Protein AF-A0A956THY0-F1 (afdb_monomer_lite)

Secondary structure (DSSP, 8-state):
---TTS----TT-GGG--HHHHHHHHHHHHHT---HHHHHHHHHH----SS-TTHHHHHHHHTS-SSSGGGS-HHHHHHHHHHHHHHHHHH-HHHHHHHHHHSHHHHHHHHHHHTTPPPPPPPP-

pLDDT: mean 87.29, std 13.59, range [39.41, 98.44]

Foldseek 3Di:
DFFDVRDQDQDVDPVPDDLLSSQLSVQLRLQRDDDPVRVVVCVVPNDDDSGDPLQVLLVVVLVDAPDPQLVPDSSSSRSNLRSCCVVLVVVHDVSNVVSCVSRVSSNQQSVCSVVVHDGDDRDDD

Sequence (125 aa):
ATGGDGIITFWNGVGNLTEQTLNHEIGHLIGERRTPAERQLEQQFGPWGRWPRGWEEAAQADGNHVSEYATHATAEDFAESWAHYLQAREQGREALREFRLRYPHRAAYLDAIYENQPLPEPARK

Structure (mmCIF, N/CA/C/O backbone):
data_AF-A0A956THY0-F1
#
_entry.id   AF-A0A956THY0-F1
#
loop_
_atom_site.group_PDB
_atom_site.id
_atom_site.type_symbol
_atom_site.label_atom_id
_atom_site.label_alt_id
_atom_site.label_comp_id
_atom_site.label_asym_id
_atom_site.label_entity_id
_atom_site.label_seq_id
_atom_site.pdbx_PDB_ins_code
_atom_site.Cartn_x
_atom_site.Cartn_y
_atom_site.Cartn_z
_atom_site.occupancy
_atom_site.B_iso_or_equiv
_atom_site.auth_seq_id
_atom_site.auth_comp_id
_atom_site.auth_asym_id
_atom_site.auth_atom_id
_atom_site.pdbx_PDB_model_num
ATOM 1 N N . ALA A 1 1 ? 12.681 5.061 8.346 1.00 39.41 1 ALA A N 1
ATOM 2 C CA . ALA A 1 1 ? 12.866 4.373 7.054 1.00 39.41 1 ALA A CA 1
ATOM 3 C C . ALA A 1 1 ? 12.818 5.420 5.948 1.00 39.41 1 ALA A C 1
ATOM 5 O O . ALA A 1 1 ? 11.981 6.305 6.050 1.00 39.41 1 ALA A O 1
ATOM 6 N N . THR A 1 2 ? 13.697 5.358 4.949 1.00 40.50 2 THR A N 1
ATOM 7 C CA . THR A 1 2 ? 13.605 6.164 3.719 1.00 40.50 2 THR A CA 1
ATOM 8 C C . THR A 1 2 ? 13.014 5.295 2.604 1.00 40.50 2 THR A C 1
ATOM 10 O O . THR A 1 2 ? 13.250 4.087 2.552 1.00 40.50 2 THR A O 1
ATOM 13 N N . GLY A 1 3 ? 12.159 5.870 1.768 1.00 44.62 3 GLY A N 1
ATOM 14 C CA . GLY A 1 3 ? 11.596 5.244 0.570 1.00 44.62 3 GLY A CA 1
ATOM 15 C C . GLY A 1 3 ? 11.500 6.305 -0.522 1.00 44.62 3 GLY A C 1
ATOM 16 O O . GLY A 1 3 ? 11.539 7.486 -0.184 1.00 44.62 3 GLY A O 1
ATOM 17 N N . GLY A 1 4 ? 11.464 5.899 -1.789 1.00 57.78 4 GLY A N 1
ATOM 18 C CA . GLY A 1 4 ? 11.570 6.825 -2.921 1.00 57.78 4 GLY A CA 1
ATOM 19 C C . GLY A 1 4 ? 12.802 7.738 -2.869 1.00 57.78 4 GLY A C 1
ATOM 20 O O . GLY A 1 4 ? 13.889 7.305 -2.475 1.00 57.78 4 GLY A O 1
ATOM 21 N N . ASP A 1 5 ? 12.624 9.014 -3.219 1.00 61.09 5 ASP A N 1
ATOM 22 C CA . ASP A 1 5 ? 13.628 10.081 -3.055 1.00 61.09 5 ASP A CA 1
ATOM 23 C C . ASP A 1 5 ? 13.775 10.577 -1.598 1.00 61.09 5 ASP A C 1
ATOM 25 O O . ASP A 1 5 ? 14.630 11.413 -1.300 1.00 61.09 5 ASP A O 1
ATOM 29 N N . GLY A 1 6 ? 12.983 10.028 -0.671 1.00 63.91 6 GLY A N 1
ATOM 30 C CA . GLY A 1 6 ? 12.985 10.384 0.745 1.00 63.91 6 GLY A CA 1
ATOM 31 C C . GLY A 1 6 ? 12.190 11.645 1.082 1.00 63.91 6 GLY A C 1
ATOM 32 O O . GLY A 1 6 ? 12.270 12.097 2.227 1.00 63.91 6 GLY A O 1
ATOM 33 N N . ILE A 1 7 ? 11.431 12.204 0.134 1.00 69.56 7 ILE A N 1
ATOM 34 C CA . ILE A 1 7 ? 10.620 13.408 0.322 1.00 69.56 7 ILE A CA 1
ATOM 35 C C . ILE A 1 7 ? 9.140 13.018 0.380 1.00 69.56 7 ILE A C 1
ATOM 37 O O . ILE A 1 7 ? 8.595 12.444 -0.554 1.00 69.56 7 ILE A O 1
ATOM 41 N N . ILE A 1 8 ? 8.463 13.370 1.476 1.00 69.94 8 ILE A N 1
ATOM 42 C CA . ILE A 1 8 ? 6.999 13.290 1.558 1.00 69.94 8 ILE A CA 1
ATOM 43 C C . ILE A 1 8 ? 6.430 14.626 1.076 1.00 69.94 8 ILE A C 1
ATOM 45 O O . ILE A 1 8 ? 6.705 15.665 1.680 1.00 69.94 8 ILE A O 1
ATOM 49 N N . THR A 1 9 ? 5.638 14.600 0.004 1.00 69.75 9 THR A N 1
ATOM 50 C CA . THR A 1 9 ? 4.944 15.787 -0.513 1.00 69.75 9 THR A CA 1
ATOM 51 C C . THR A 1 9 ? 3.454 15.644 -0.258 1.00 69.75 9 THR A C 1
ATOM 53 O O . THR A 1 9 ? 2.833 14.749 -0.801 1.00 69.75 9 THR A O 1
ATOM 56 N N . PHE A 1 10 ? 2.864 16.547 0.524 1.00 67.56 10 PHE A N 1
ATOM 57 C CA . PHE A 1 10 ? 1.415 16.564 0.729 1.00 67.56 10 PHE A CA 1
ATOM 58 C C . PHE A 1 10 ? 0.750 17.443 -0.325 1.00 67.56 10 PHE A C 1
ATOM 60 O O . PHE A 1 10 ? 0.962 18.664 -0.349 1.00 67.56 10 PHE A O 1
ATOM 67 N N . TRP A 1 11 ? -0.078 16.844 -1.176 1.00 60.31 11 TRP A N 1
ATOM 68 C CA . TRP A 1 11 ? -0.908 17.606 -2.107 1.00 60.31 11 TRP A CA 1
ATOM 69 C C . TRP A 1 11 ? -1.840 18.548 -1.316 1.00 60.31 11 TRP A C 1
ATOM 71 O O . TRP A 1 11 ? -2.475 18.141 -0.347 1.00 60.31 11 TRP A O 1
ATOM 81 N N . ASN A 1 12 ? -1.889 19.834 -1.684 1.00 62.91 12 ASN A N 1
ATOM 82 C CA . ASN A 1 12 ? -2.553 20.924 -0.936 1.00 62.91 12 ASN A CA 1
ATOM 83 C C . ASN A 1 12 ? -1.950 21.300 0.440 1.00 62.91 12 ASN A C 1
ATOM 85 O O . ASN A 1 12 ? -2.577 22.038 1.204 1.00 62.91 12 ASN A O 1
ATOM 89 N N . GLY A 1 13 ? -0.719 20.874 0.740 1.00 64.75 13 GLY A N 1
ATOM 90 C CA . GLY A 1 13 ? 0.054 21.334 1.898 1.00 64.75 13 GLY A CA 1
ATOM 91 C C . GLY A 1 13 ? -0.415 20.800 3.260 1.00 64.75 13 GLY A C 1
ATOM 92 O O . GLY A 1 13 ? -1.375 20.044 3.377 1.00 64.75 13 GLY A O 1
ATOM 93 N N . VAL A 1 14 ? 0.274 21.222 4.329 1.00 68.50 14 VAL A N 1
ATOM 94 C CA . VAL A 1 14 ? 0.091 20.692 5.702 1.00 68.50 14 VAL A CA 1
ATOM 95 C C . VAL A 1 14 ? -1.298 20.929 6.306 1.00 68.50 14 VAL A C 1
ATOM 97 O O . VAL A 1 14 ? -1.651 20.284 7.286 1.00 68.50 14 VAL A O 1
ATOM 100 N N . GLY A 1 15 ? -2.100 21.832 5.731 1.00 68.44 15 GLY A N 1
ATOM 101 C CA . GLY A 1 15 ? -3.457 22.124 6.205 1.00 68.44 15 GLY A CA 1
ATOM 102 C C . GLY A 1 15 ? -4.446 20.965 6.038 1.00 68.44 15 GLY A C 1
ATOM 103 O O . GLY A 1 15 ? -5.464 20.954 6.719 1.00 68.44 15 GLY A O 1
ATOM 104 N N . ASN A 1 16 ? -4.132 19.987 5.181 1.00 69.19 16 ASN A N 1
ATOM 105 C CA . ASN A 1 16 ? -4.926 18.771 4.974 1.00 69.19 16 ASN A CA 1
ATOM 106 C C . ASN A 1 16 ? -4.249 17.516 5.545 1.00 69.19 16 ASN A C 1
ATOM 108 O O . ASN A 1 16 ? -4.631 16.400 5.203 1.00 69.19 16 ASN A O 1
ATOM 112 N N . LEU A 1 17 ? -3.234 17.686 6.402 1.00 80.50 17 LEU A N 1
ATOM 113 C CA . LEU A 1 17 ? -2.533 16.562 7.003 1.00 80.50 17 LEU A CA 1
ATOM 114 C C . LEU A 1 17 ? -3.462 15.811 7.963 1.00 80.50 17 LEU A C 1
ATOM 116 O O . LEU A 1 17 ? -3.768 16.266 9.063 1.00 80.50 17 LEU A O 1
ATOM 120 N N . THR A 1 18 ? -3.859 14.623 7.541 1.00 86.12 18 THR A N 1
ATOM 121 C CA . THR A 1 18 ? -4.485 13.590 8.362 1.00 86.12 18 THR A CA 1
ATOM 122 C C . THR A 1 18 ? -3.566 12.375 8.433 1.00 86.12 18 THR A C 1
ATOM 124 O O . THR A 1 18 ? -2.661 12.212 7.609 1.00 86.12 18 THR A O 1
ATOM 127 N N . GLU A 1 19 ? -3.807 11.492 9.398 1.00 87.75 19 GLU A N 1
ATOM 128 C CA . GLU A 1 19 ? -3.108 10.206 9.481 1.00 87.75 19 GLU A CA 1
ATOM 129 C C . GLU A 1 19 ? -3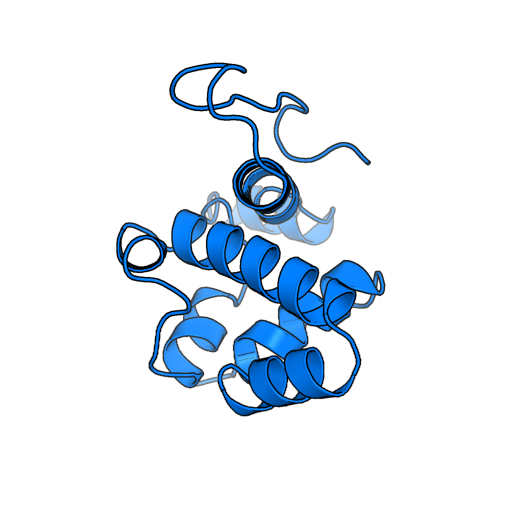.302 9.378 8.204 1.00 87.75 19 GLU A C 1
ATOM 131 O O . GLU A 1 19 ? -2.345 8.813 7.685 1.00 87.75 19 GLU A O 1
ATOM 136 N N . GLN A 1 20 ? -4.504 9.408 7.618 1.00 88.88 20 GLN A N 1
ATOM 137 C CA . GLN A 1 20 ? -4.794 8.722 6.360 1.00 88.88 20 GLN A CA 1
ATOM 138 C C . GLN A 1 20 ? -3.964 9.276 5.195 1.00 88.88 20 GLN A C 1
ATOM 140 O O . GLN A 1 20 ? -3.308 8.502 4.504 1.00 88.88 20 GLN A O 1
ATOM 145 N N . THR A 1 21 ? -3.927 10.600 5.009 1.00 89.50 21 THR A N 1
ATOM 146 C CA . THR A 1 21 ? -3.106 11.219 3.951 1.00 89.50 21 THR A CA 1
ATOM 147 C C . THR A 1 21 ? -1.614 11.001 4.188 1.00 89.50 21 THR A C 1
ATOM 149 O O . THR A 1 21 ? -0.874 10.774 3.244 1.00 89.50 21 THR A O 1
ATOM 152 N N . LEU A 1 22 ? -1.146 11.015 5.443 1.00 90.81 22 LEU A N 1
ATOM 153 C CA . LEU A 1 22 ? 0.254 10.714 5.747 1.00 90.81 22 LEU A CA 1
ATOM 154 C C . LEU A 1 22 ? 0.605 9.268 5.396 1.00 90.81 22 LEU A C 1
ATOM 156 O O . LEU A 1 22 ? 1.629 9.012 4.764 1.00 90.81 22 LEU A O 1
ATOM 160 N N . ASN A 1 23 ? -0.247 8.329 5.802 1.00 93.94 23 ASN A N 1
ATOM 161 C CA . ASN A 1 23 ? -0.048 6.919 5.521 1.00 93.94 23 ASN A CA 1
ATOM 162 C C . ASN A 1 23 ? -0.098 6.649 4.012 1.00 93.94 23 ASN A C 1
ATOM 164 O O . ASN A 1 23 ? 0.732 5.886 3.528 1.00 93.94 23 ASN A O 1
ATOM 168 N N . HIS A 1 24 ? -0.975 7.322 3.266 1.00 94.19 24 HIS A N 1
ATOM 169 C CA . HIS A 1 24 ? -1.019 7.264 1.804 1.00 94.19 24 HIS A CA 1
ATOM 170 C C . HIS A 1 24 ? 0.334 7.643 1.177 1.00 94.19 24 HIS A C 1
ATOM 172 O O . HIS A 1 24 ? 0.926 6.839 0.457 1.00 94.19 24 HIS A O 1
ATOM 178 N N . GLU A 1 25 ? 0.893 8.806 1.527 1.00 91.31 25 GLU A N 1
ATOM 179 C CA . GLU A 1 25 ? 2.182 9.247 0.970 1.00 91.31 25 GLU A CA 1
ATOM 180 C C . GLU A 1 25 ? 3.344 8.318 1.370 1.00 91.31 25 GLU A C 1
ATOM 182 O O . GLU A 1 25 ? 4.238 8.024 0.573 1.00 91.31 25 GLU A O 1
ATOM 187 N N . ILE A 1 26 ? 3.326 7.785 2.599 1.00 91.94 26 ILE A N 1
ATOM 188 C CA . ILE A 1 26 ? 4.274 6.740 3.021 1.00 91.94 26 ILE A CA 1
ATOM 18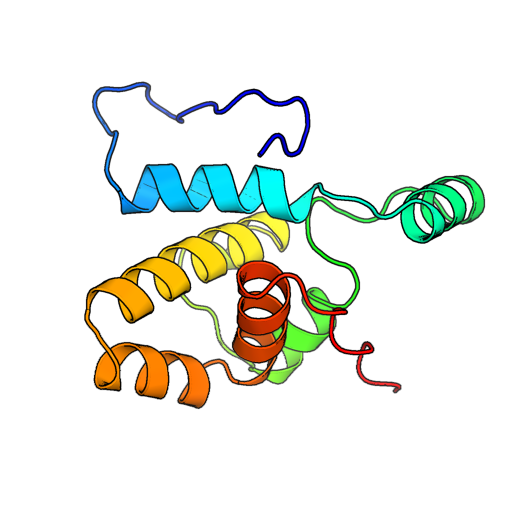9 C C . ILE A 1 26 ? 4.126 5.491 2.140 1.00 91.94 26 ILE A C 1
ATOM 191 O O . ILE A 1 26 ? 5.132 4.858 1.808 1.00 91.94 26 ILE A O 1
ATOM 195 N N . GLY A 1 27 ? 2.898 5.156 1.745 1.00 93.88 27 GLY A N 1
ATOM 196 C CA . GLY A 1 27 ? 2.589 4.102 0.789 1.00 93.88 27 GLY A CA 1
ATOM 197 C C . GLY A 1 27 ? 3.347 4.284 -0.525 1.00 93.88 27 GLY A C 1
ATOM 198 O O . GLY A 1 27 ? 4.057 3.368 -0.934 1.00 93.88 27 GLY A O 1
ATOM 199 N N . HIS A 1 28 ? 3.328 5.470 -1.139 1.00 93.12 28 HIS A N 1
ATOM 200 C CA . HIS A 1 28 ? 4.133 5.728 -2.342 1.00 93.12 28 HIS A CA 1
ATOM 201 C C . HIS A 1 28 ? 5.629 5.474 -2.118 1.00 93.12 28 HIS A C 1
ATOM 203 O O . HIS A 1 28 ? 6.260 4.743 -2.885 1.00 93.12 28 HIS A O 1
ATOM 209 N N . LEU A 1 29 ? 6.196 5.988 -1.023 1.00 90.38 29 LEU A N 1
ATOM 210 C CA . LEU A 1 29 ? 7.619 5.793 -0.719 1.00 90.38 29 LEU A CA 1
ATOM 211 C C . LEU A 1 29 ? 7.984 4.317 -0.520 1.00 90.38 29 LEU A C 1
ATOM 213 O O . LEU A 1 29 ? 9.083 3.886 -0.880 1.00 90.38 29 LEU A O 1
ATOM 217 N N . ILE A 1 30 ? 7.088 3.534 0.082 1.00 90.38 30 ILE A N 1
ATOM 218 C CA . ILE A 1 30 ? 7.251 2.087 0.236 1.00 90.38 30 ILE A CA 1
ATOM 219 C C . ILE A 1 30 ? 7.160 1.391 -1.124 1.00 90.38 30 ILE A C 1
ATOM 221 O O . ILE A 1 30 ? 7.999 0.536 -1.408 1.00 90.38 30 ILE A O 1
ATOM 225 N N . GLY A 1 31 ? 6.198 1.768 -1.966 1.00 89.06 31 GLY A N 1
ATOM 226 C CA . GLY A 1 31 ? 5.988 1.187 -3.293 1.00 89.06 31 GLY A CA 1
ATOM 227 C C . GLY A 1 31 ? 7.156 1.427 -4.251 1.00 89.06 31 GLY A C 1
ATOM 228 O O . GLY A 1 31 ? 7.422 0.611 -5.133 1.00 89.06 31 GLY A O 1
ATOM 229 N N . GLU A 1 32 ? 7.915 2.501 -4.043 1.00 88.50 32 GLU A N 1
ATOM 230 C CA . GLU A 1 32 ? 9.142 2.806 -4.787 1.00 88.50 32 GLU A CA 1
ATOM 231 C C . GLU A 1 32 ? 10.376 2.030 -4.306 1.00 88.50 32 GLU A C 1
ATOM 233 O O . GLU A 1 32 ? 11.427 2.072 -4.949 1.00 88.50 32 GLU A O 1
ATOM 238 N N . ARG A 1 33 ? 10.299 1.297 -3.186 1.00 84.00 33 ARG A N 1
ATOM 239 C CA . ARG A 1 33 ? 11.451 0.521 -2.715 1.00 84.00 33 ARG A CA 1
ATOM 240 C C . ARG A 1 33 ? 11.787 -0.589 -3.701 1.00 84.00 33 ARG A C 1
ATOM 242 O O . ARG A 1 33 ? 10.916 -1.232 -4.283 1.00 84.00 33 ARG A O 1
ATOM 249 N N . ARG A 1 34 ? 13.089 -0.816 -3.856 1.00 81.12 34 ARG A N 1
ATOM 250 C CA . ARG A 1 34 ? 13.656 -1.893 -4.668 1.00 81.12 34 ARG A CA 1
ATOM 251 C C . ARG A 1 34 ? 14.709 -2.640 -3.869 1.00 81.12 34 ARG A C 1
ATOM 253 O O . ARG A 1 34 ? 15.592 -2.030 -3.254 1.00 81.12 34 ARG A O 1
ATOM 260 N N . THR A 1 35 ? 14.670 -3.960 -3.915 1.00 82.25 35 THR A N 1
ATOM 261 C CA . THR A 1 35 ? 15.786 -4.822 -3.523 1.00 82.25 35 THR A CA 1
ATOM 262 C C . THR A 1 35 ? 16.940 -4.702 -4.535 1.00 82.25 35 THR A C 1
ATOM 264 O O . THR A 1 35 ? 16.754 -4.199 -5.646 1.00 82.25 35 THR A O 1
ATOM 267 N N . PRO A 1 36 ? 18.168 -5.145 -4.197 1.00 83.50 36 PRO A N 1
ATOM 268 C CA . PRO A 1 36 ? 19.268 -5.179 -5.162 1.00 83.50 36 PRO A CA 1
ATOM 269 C C . PRO A 1 36 ? 18.959 -6.016 -6.411 1.00 83.50 36 PRO A C 1
ATOM 271 O O . PRO A 1 36 ? 19.261 -5.580 -7.518 1.00 83.50 36 PRO A O 1
ATOM 274 N N . ALA A 1 37 ? 18.323 -7.179 -6.234 1.00 83.56 37 ALA A N 1
ATOM 275 C CA . ALA A 1 37 ? 17.901 -8.036 -7.341 1.00 83.56 37 ALA A CA 1
ATOM 276 C C . ALA A 1 37 ? 16.872 -7.325 -8.225 1.00 83.56 37 ALA A C 1
ATOM 278 O O . ALA A 1 37 ? 16.947 -7.381 -9.449 1.00 83.56 37 ALA A O 1
ATOM 279 N N . GLU A 1 38 ? 15.950 -6.592 -7.607 1.00 84.12 38 GLU A N 1
ATOM 280 C CA . GLU A 1 38 ? 14.958 -5.826 -8.341 1.00 84.12 38 GLU A CA 1
ATOM 281 C C . GLU A 1 38 ? 15.571 -4.684 -9.156 1.00 84.12 38 GLU A C 1
ATOM 283 O O . GLU A 1 38 ? 15.272 -4.554 -10.337 1.00 84.12 38 GLU A O 1
ATOM 288 N N . ARG A 1 39 ? 16.510 -3.924 -8.580 1.00 85.94 39 ARG A N 1
ATOM 289 C CA . ARG A 1 39 ? 17.254 -2.899 -9.332 1.00 85.94 39 ARG A CA 1
ATOM 290 C C . ARG A 1 39 ? 17.996 -3.484 -10.533 1.00 85.94 39 ARG A C 1
ATOM 292 O O . ARG A 1 39 ? 18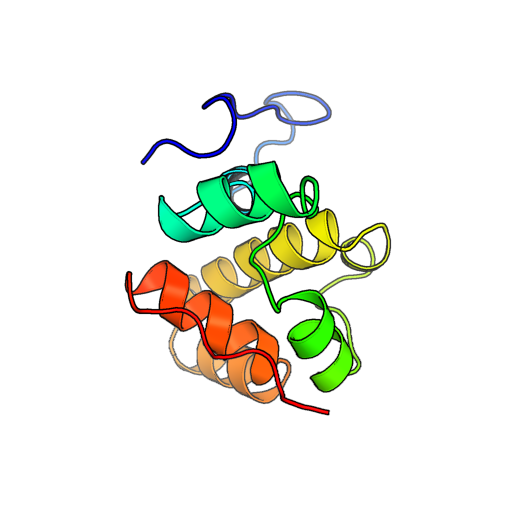.065 -2.846 -11.578 1.00 85.94 39 ARG A O 1
ATOM 299 N N . GLN A 1 40 ? 18.558 -4.684 -10.394 1.00 85.25 40 GLN A N 1
ATOM 300 C CA . GLN A 1 40 ? 19.223 -5.370 -11.502 1.00 85.25 40 GLN A CA 1
ATOM 301 C C . GLN A 1 40 ? 18.230 -5.753 -12.609 1.00 85.25 40 GLN A C 1
ATOM 303 O O . GLN A 1 40 ? 18.532 -5.587 -13.789 1.00 85.25 40 GLN A O 1
ATOM 308 N N . LEU A 1 41 ? 17.035 -6.220 -12.238 1.00 83.56 41 LEU A N 1
ATOM 309 C CA . LEU A 1 41 ? 15.969 -6.507 -13.196 1.00 83.56 41 LEU A CA 1
ATOM 310 C C . LEU A 1 41 ? 15.498 -5.233 -13.911 1.00 83.56 41 LEU A C 1
ATOM 312 O O . LEU A 1 41 ? 15.332 -5.271 -15.126 1.00 83.56 41 LEU A O 1
ATOM 316 N N . GLU A 1 42 ? 15.357 -4.102 -13.212 1.00 86.56 42 GLU A N 1
ATOM 317 C CA . GLU A 1 42 ? 14.994 -2.824 -13.847 1.00 86.56 42 GLU A CA 1
ATOM 318 C C . GLU A 1 42 ? 16.051 -2.341 -14.847 1.00 86.56 42 GLU A C 1
ATOM 320 O O . GLU A 1 42 ? 15.715 -1.829 -15.912 1.00 86.56 42 GLU A O 1
ATOM 325 N N . GLN A 1 43 ? 17.338 -2.544 -14.551 1.00 85.31 43 GLN A N 1
ATOM 326 C CA . GLN A 1 43 ? 18.422 -2.237 -15.491 1.00 85.31 43 GLN A CA 1
ATOM 327 C C . GLN A 1 43 ? 18.368 -3.107 -16.753 1.00 85.31 43 GLN A C 1
ATOM 329 O O . GLN A 1 43 ? 18.775 -2.658 -17.823 1.00 85.31 43 GLN A O 1
ATOM 334 N N . GLN A 1 44 ? 17.885 -4.346 -16.633 1.00 86.19 44 GLN A N 1
ATOM 335 C CA . GLN A 1 44 ? 17.822 -5.299 -17.739 1.00 86.19 44 GLN A CA 1
ATOM 336 C C . GLN A 1 44 ? 16.544 -5.162 -18.578 1.00 86.19 44 GLN A C 1
ATOM 338 O O . GLN A 1 44 ? 16.602 -5.287 -19.800 1.00 86.19 44 GLN A O 1
ATOM 343 N N . PHE A 1 45 ? 15.399 -4.940 -17.933 1.00 83.56 45 PHE A N 1
ATOM 344 C CA . PHE A 1 45 ? 14.074 -5.014 -18.557 1.00 83.56 45 PHE A CA 1
ATOM 345 C C . PHE A 1 45 ? 13.330 -3.671 -18.589 1.00 83.56 45 PHE A C 1
ATOM 347 O O . PHE A 1 45 ? 12.255 -3.589 -19.181 1.00 83.56 45 PHE A O 1
ATOM 354 N N . GLY A 1 46 ? 13.909 -2.620 -18.007 1.00 81.06 46 GLY A N 1
ATOM 355 C CA . GLY A 1 46 ? 13.266 -1.326 -17.806 1.00 81.06 46 GLY A CA 1
ATOM 356 C C . GLY A 1 46 ? 12.589 -1.217 -16.432 1.00 81.06 46 GLY A C 1
ATOM 357 O O . GLY A 1 46 ? 12.330 -2.233 -15.783 1.00 81.06 46 GLY A O 1
ATOM 358 N N . PRO A 1 47 ? 12.317 0.014 -15.961 1.00 76.62 47 PRO A N 1
ATOM 359 C CA . PRO A 1 47 ? 11.669 0.237 -14.673 1.00 76.62 47 PRO A CA 1
ATOM 360 C C . PRO A 1 47 ? 10.258 -0.356 -14.670 1.00 76.62 47 PRO A C 1
ATOM 362 O O . PRO A 1 47 ? 9.525 -0.211 -15.651 1.00 76.62 47 PRO A O 1
ATOM 365 N N . TRP A 1 48 ? 9.849 -0.959 -13.553 1.00 76.69 48 TRP A N 1
ATOM 366 C CA . TRP A 1 48 ? 8.421 -1.136 -13.283 1.00 76.69 48 TRP A CA 1
ATOM 367 C C . TRP A 1 48 ? 7.921 0.019 -12.419 1.00 76.69 48 TRP A C 1
ATOM 369 O O . TRP A 1 48 ? 8.706 0.749 -11.810 1.00 76.69 48 TRP A O 1
ATOM 379 N N . GLY A 1 49 ? 6.607 0.235 -12.426 1.00 84.12 49 GLY A N 1
ATOM 380 C CA . GLY A 1 49 ? 5.985 1.396 -11.795 1.00 84.12 49 GLY A CA 1
ATOM 381 C C . GLY A 1 49 ? 6.228 1.514 -10.287 1.00 84.12 49 GLY A C 1
ATOM 382 O O . GLY A 1 49 ? 6.874 0.681 -9.657 1.00 84.12 49 GLY A O 1
ATOM 383 N N . ARG A 1 50 ? 5.709 2.582 -9.679 1.00 88.25 50 ARG A N 1
ATOM 384 C CA . ARG A 1 50 ? 5.951 2.975 -8.275 1.00 88.25 50 ARG A CA 1
ATOM 385 C C . ARG A 1 50 ? 5.158 2.132 -7.256 1.00 88.25 50 ARG A C 1
ATOM 387 O O . ARG A 1 50 ? 4.503 2.667 -6.370 1.00 88.25 50 ARG A O 1
ATOM 394 N N . TRP A 1 51 ? 5.188 0.812 -7.409 1.00 91.31 51 TRP A N 1
ATOM 395 C CA . TRP A 1 51 ? 4.535 -0.182 -6.553 1.00 91.31 51 TRP A CA 1
ATOM 396 C C . TRP A 1 51 ? 5.368 -1.480 -6.501 1.00 91.31 51 TRP A C 1
ATOM 398 O O . TRP A 1 51 ? 6.255 -1.680 -7.342 1.00 91.31 51 TRP A O 1
ATOM 408 N N . PRO A 1 52 ? 5.113 -2.384 -5.534 1.00 89.62 52 PRO A N 1
ATOM 409 C CA . PRO A 1 52 ? 5.816 -3.661 -5.447 1.00 89.62 52 PRO A CA 1
ATOM 410 C C . PRO A 1 52 ? 5.554 -4.560 -6.658 1.00 89.62 52 PRO A C 1
ATOM 412 O O . PRO A 1 52 ? 4.440 -4.624 -7.181 1.00 89.62 52 PRO A O 1
ATOM 415 N N . ARG A 1 53 ? 6.564 -5.319 -7.088 1.00 87.81 53 ARG A N 1
ATOM 416 C CA . ARG A 1 53 ? 6.390 -6.297 -8.168 1.00 87.81 53 ARG A CA 1
ATOM 417 C C . ARG A 1 53 ? 5.323 -7.331 -7.786 1.00 87.81 53 ARG A C 1
ATOM 419 O O . ARG A 1 53 ? 5.362 -7.875 -6.688 1.00 87.81 53 ARG A O 1
ATOM 426 N N . GLY A 1 54 ? 4.408 -7.634 -8.707 1.00 89.38 54 GLY A N 1
ATOM 427 C CA . GLY A 1 54 ? 3.294 -8.560 -8.464 1.00 89.38 54 GLY A CA 1
ATOM 428 C C . GLY A 1 54 ? 2.036 -7.904 -7.876 1.00 89.38 54 GLY A C 1
ATOM 429 O O . GLY A 1 54 ? 1.024 -8.579 -7.692 1.00 89.38 54 GLY A O 1
ATOM 430 N N . TRP A 1 55 ? 2.082 -6.599 -7.570 1.00 94.25 55 TRP A N 1
ATOM 431 C CA . TRP A 1 55 ? 0.935 -5.889 -7.000 1.00 94.25 55 TRP A CA 1
ATOM 432 C C . TRP A 1 55 ? -0.267 -5.834 -7.947 1.00 94.25 55 TRP A C 1
ATOM 434 O O . TRP A 1 55 ? -1.391 -5.996 -7.491 1.00 94.25 55 TRP A O 1
ATOM 444 N N . GLU A 1 56 ? -0.055 -5.643 -9.253 1.00 93.69 56 GLU A N 1
ATOM 445 C CA . GLU A 1 56 ? -1.154 -5.584 -10.231 1.00 93.69 56 GLU A CA 1
ATOM 446 C C . GLU A 1 56 ? -1.924 -6.900 -10.286 1.00 93.69 56 GLU A C 1
ATOM 448 O O . GLU A 1 56 ? -3.152 -6.905 -10.289 1.00 93.69 56 GLU A O 1
ATOM 453 N N . GLU A 1 57 ? -1.210 -8.023 -10.265 1.00 93.88 57 GLU A N 1
ATOM 454 C CA . GLU A 1 57 ? -1.802 -9.352 -10.238 1.00 93.88 57 GLU A CA 1
ATOM 455 C C . GLU A 1 57 ? -2.568 -9.599 -8.935 1.00 93.88 57 GLU A C 1
ATOM 457 O O . GLU A 1 57 ? -3.665 -10.157 -8.970 1.00 93.88 57 GLU A O 1
ATOM 462 N N . ALA A 1 58 ? -2.032 -9.154 -7.795 1.00 95.12 58 ALA A N 1
ATOM 463 C CA . ALA A 1 58 ? -2.720 -9.238 -6.508 1.00 95.12 58 ALA A CA 1
ATOM 464 C C . ALA A 1 58 ? -3.996 -8.381 -6.490 1.00 95.12 58 ALA A C 1
ATOM 466 O O . ALA A 1 58 ? -5.064 -8.854 -6.100 1.00 95.12 58 ALA A O 1
ATOM 467 N N . ALA A 1 59 ? -3.901 -7.143 -6.973 1.00 95.56 59 ALA A N 1
ATOM 468 C CA . ALA A 1 59 ? -5.017 -6.218 -7.074 1.00 95.56 59 ALA A CA 1
ATOM 469 C C . ALA A 1 59 ? -6.123 -6.752 -7.995 1.00 95.56 59 ALA A C 1
ATOM 471 O O . ALA A 1 59 ? -7.308 -6.708 -7.657 1.00 95.56 59 ALA A O 1
ATOM 472 N N . GLN A 1 60 ? -5.729 -7.321 -9.135 1.00 95.50 60 GLN A N 1
ATOM 473 C CA . GLN A 1 60 ? -6.639 -7.958 -10.076 1.00 95.50 60 GLN A CA 1
ATOM 474 C C . GLN A 1 60 ? -7.308 -9.205 -9.480 1.00 95.50 60 GLN A C 1
ATOM 476 O O . GLN A 1 60 ? -8.495 -9.419 -9.721 1.00 95.50 60 GLN A O 1
ATOM 481 N N . ALA A 1 61 ? -6.577 -10.015 -8.707 1.00 96.12 61 ALA A N 1
ATOM 482 C CA . ALA A 1 61 ? -7.107 -11.227 -8.083 1.00 96.12 61 ALA A CA 1
ATOM 483 C C . ALA A 1 61 ? -8.170 -10.934 -7.009 1.00 96.12 61 ALA A C 1
ATOM 485 O O . ALA A 1 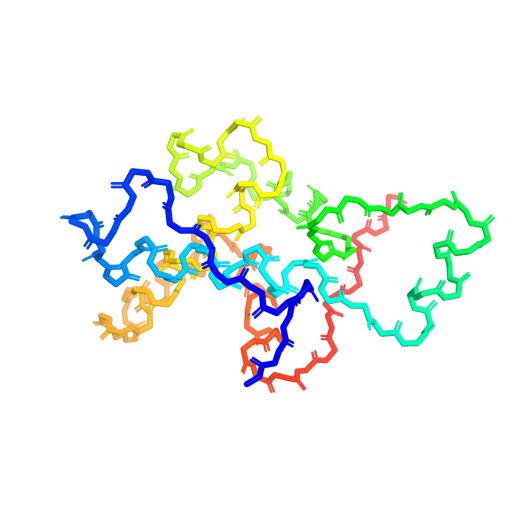61 ? -9.143 -11.676 -6.897 1.00 96.12 61 ALA A O 1
ATOM 486 N N . ASP A 1 62 ? -8.024 -9.836 -6.264 1.00 96.81 62 ASP A N 1
ATOM 487 C CA . ASP A 1 62 ? -9.043 -9.368 -5.313 1.00 96.81 62 ASP A CA 1
ATOM 488 C C . ASP A 1 62 ? -10.306 -8.822 -6.018 1.00 96.81 62 ASP A C 1
ATOM 490 O O . ASP A 1 62 ? -11.402 -8.858 -5.457 1.00 96.81 62 ASP A O 1
ATOM 494 N N . GLY A 1 63 ? -10.180 -8.317 -7.253 1.00 95.62 63 GLY A N 1
ATOM 495 C CA . GLY A 1 63 ? -11.311 -7.920 -8.107 1.00 95.62 63 GLY A CA 1
ATOM 496 C C . GLY A 1 63 ? -12.109 -6.696 -7.632 1.00 95.62 63 GLY A C 1
ATOM 497 O O . GLY A 1 63 ? -13.201 -6.432 -8.133 1.00 95.62 63 GLY A O 1
ATOM 498 N N . ASN A 1 64 ? -11.591 -5.954 -6.656 1.00 94.19 64 ASN A N 1
ATOM 499 C CA . ASN A 1 64 ? -12.187 -4.754 -6.075 1.00 94.19 64 ASN A CA 1
ATOM 500 C C . ASN A 1 64 ? -11.091 -3.730 -5.709 1.00 94.19 64 ASN A C 1
ATOM 502 O O . ASN A 1 64 ? -9.896 -4.014 -5.828 1.00 94.19 64 ASN A O 1
ATOM 506 N N . HIS A 1 65 ? -11.501 -2.538 -5.266 1.00 95.56 65 HIS A N 1
ATOM 507 C CA . HIS A 1 65 ? -10.606 -1.463 -4.826 1.00 95.56 65 HIS A CA 1
ATOM 508 C C . HIS A 1 65 ? -10.952 -1.015 -3.405 1.00 95.56 65 HIS A C 1
ATOM 510 O O . HIS A 1 65 ? -12.113 -1.092 -2.989 1.00 95.56 65 HIS A O 1
ATOM 516 N N . VAL A 1 66 ? -9.940 -0.546 -2.669 1.00 95.88 66 VAL A N 1
ATOM 517 C CA . VAL A 1 66 ? -10.087 -0.082 -1.279 1.00 95.88 66 VAL A CA 1
ATOM 518 C C . VAL A 1 66 ? -10.838 1.246 -1.166 1.00 95.88 66 VAL A C 1
ATOM 520 O O . VAL A 1 66 ? -11.526 1.475 -0.172 1.00 95.88 66 VAL A O 1
ATOM 523 N N . SER A 1 67 ? -10.757 2.080 -2.203 1.00 95.62 67 SER A N 1
ATOM 524 C CA . SER A 1 67 ? -11.413 3.381 -2.309 1.00 95.62 67 SER A CA 1
ATOM 525 C C . SER A 1 67 ? -11.699 3.715 -3.779 1.00 95.62 67 SER A C 1
ATOM 527 O O . SER A 1 67 ? -11.219 3.039 -4.690 1.00 95.62 67 SER A O 1
ATOM 529 N N . GLU A 1 68 ? -12.483 4.765 -4.030 1.00 94.94 68 GLU A N 1
ATOM 530 C CA . GLU A 1 68 ? -12.650 5.306 -5.387 1.00 94.94 68 GLU A CA 1
ATOM 531 C C . GLU A 1 68 ? -11.326 5.877 -5.915 1.00 94.94 68 GLU A C 1
ATOM 533 O O . GLU A 1 68 ? -10.979 5.689 -7.081 1.00 94.94 68 GLU A O 1
ATOM 538 N N . TYR A 1 69 ? -10.542 6.512 -5.039 1.00 92.06 69 TYR A N 1
ATOM 539 C CA . TYR A 1 69 ? -9.270 7.119 -5.414 1.00 92.06 69 TYR A CA 1
ATOM 540 C C . TYR A 1 69 ? -8.238 6.080 -5.878 1.00 92.06 69 TYR A C 1
ATOM 542 O O . TYR A 1 69 ? -7.554 6.310 -6.874 1.00 92.06 69 TYR A O 1
ATOM 550 N N . ALA A 1 70 ? -8.239 4.883 -5.283 1.00 94.25 70 ALA A N 1
ATOM 551 C CA . ALA A 1 70 ? -7.408 3.750 -5.698 1.00 94.25 70 ALA A CA 1
ATOM 552 C C . ALA A 1 70 ? -7.580 3.349 -7.180 1.00 94.25 70 ALA A C 1
ATOM 554 O O . ALA A 1 70 ? -6.706 2.704 -7.750 1.00 94.25 70 ALA A O 1
ATOM 555 N N . THR A 1 71 ? -8.682 3.731 -7.835 1.00 93.56 71 THR A N 1
ATOM 556 C CA . THR A 1 71 ? -8.927 3.396 -9.250 1.00 93.56 71 THR A CA 1
ATOM 557 C C . THR A 1 71 ? -8.129 4.250 -10.244 1.00 93.56 71 THR A C 1
ATOM 559 O O . THR A 1 71 ? -8.073 3.905 -11.424 1.00 93.56 71 THR A O 1
ATOM 562 N N . HIS A 1 72 ? -7.496 5.344 -9.801 1.00 91.88 72 HIS A N 1
ATOM 563 C CA . HIS A 1 72 ? -6.825 6.299 -10.692 1.00 91.88 72 HIS A CA 1
ATOM 564 C C . HIS A 1 72 ? -5.535 5.753 -11.320 1.00 91.88 72 HIS A C 1
ATOM 566 O O . HIS A 1 72 ? -5.260 6.029 -12.489 1.00 91.88 72 HIS A O 1
ATOM 572 N N . ALA A 1 73 ? -4.735 4.997 -10.564 1.00 93.88 73 ALA A N 1
ATOM 573 C CA . ALA A 1 73 ? -3.514 4.353 -11.047 1.00 93.88 73 ALA A CA 1
ATOM 574 C C . ALA A 1 73 ? -3.066 3.237 -10.094 1.00 93.88 73 ALA A C 1
ATOM 576 O O . ALA A 1 73 ? -3.359 3.278 -8.904 1.00 93.88 73 ALA A O 1
ATOM 577 N N . THR A 1 74 ? -2.259 2.288 -10.577 1.00 94.56 74 THR A N 1
ATOM 578 C CA . THR A 1 74 ? -1.711 1.203 -9.741 1.00 94.56 74 THR A CA 1
ATOM 579 C C . THR A 1 74 ? -0.913 1.719 -8.532 1.00 94.56 74 THR A C 1
ATOM 581 O O . THR A 1 74 ? -0.970 1.133 -7.453 1.00 94.56 74 THR A O 1
ATOM 584 N N . ALA A 1 75 ? -0.181 2.829 -8.686 1.00 94.06 75 ALA A N 1
ATOM 585 C CA . ALA A 1 75 ? 0.553 3.444 -7.577 1.00 94.06 75 ALA A CA 1
ATOM 586 C C . ALA A 1 75 ? -0.390 3.996 -6.492 1.00 94.06 75 ALA A C 1
ATOM 588 O O . ALA A 1 75 ? -0.083 3.870 -5.309 1.00 94.06 75 ALA A O 1
ATOM 589 N N . GLU A 1 76 ? -1.532 4.558 -6.901 1.00 95.81 76 GLU A N 1
ATOM 590 C CA . GLU A 1 76 ? -2.590 5.039 -6.003 1.00 95.81 76 GLU A CA 1
ATOM 591 C C . GLU A 1 76 ? -3.291 3.867 -5.317 1.00 95.81 76 GLU A C 1
ATOM 593 O O . GLU A 1 76 ? -3.511 3.902 -4.113 1.00 95.81 76 GLU A O 1
ATOM 598 N N . ASP A 1 77 ? -3.571 2.781 -6.050 1.00 97.88 77 ASP A N 1
ATOM 599 C CA . ASP A 1 77 ? -4.138 1.557 -5.474 1.00 97.88 77 ASP A CA 1
ATOM 600 C C . ASP A 1 77 ? -3.251 1.003 -4.355 1.00 97.88 77 ASP A C 1
ATOM 602 O O . ASP A 1 77 ? -3.754 0.661 -3.283 1.00 97.88 77 ASP A O 1
ATOM 606 N N . PHE A 1 78 ? -1.931 0.970 -4.565 1.00 97.31 78 PHE A N 1
ATOM 607 C CA . PHE A 1 78 ? -0.988 0.560 -3.528 1.00 97.31 78 PHE A CA 1
ATOM 608 C C . PHE A 1 78 ? -0.977 1.520 -2.332 1.00 97.31 78 PHE A C 1
ATOM 610 O O . PHE A 1 78 ? -1.086 1.069 -1.189 1.00 97.31 78 PHE A O 1
ATOM 617 N N . ALA A 1 79 ? -0.860 2.827 -2.579 1.00 96.69 79 ALA A N 1
ATOM 618 C CA . ALA A 1 79 ? -0.788 3.843 -1.531 1.00 96.69 79 ALA A CA 1
ATOM 619 C C . ALA A 1 79 ? -2.056 3.886 -0.663 1.00 96.69 79 ALA A C 1
ATOM 621 O O . ALA A 1 79 ? -1.976 3.833 0.567 1.00 96.69 79 ALA A O 1
ATOM 622 N N . GLU A 1 80 ? -3.229 3.870 -1.295 1.00 97.94 80 GLU A N 1
ATOM 623 C CA . GLU A 1 80 ? -4.521 3.783 -0.617 1.00 97.94 80 GLU A CA 1
ATOM 624 C C . GLU A 1 80 ? -4.646 2.474 0.166 1.00 97.94 80 GLU A C 1
ATOM 626 O O . GLU A 1 80 ? -5.067 2.473 1.324 1.00 97.94 80 GLU A O 1
ATOM 631 N N . SER A 1 81 ? -4.237 1.346 -0.424 1.00 98.31 81 SER A N 1
ATOM 632 C CA . SER A 1 81 ? -4.313 0.049 0.256 1.00 98.31 81 SER A CA 1
ATOM 633 C C . SER A 1 81 ? -3.437 0.011 1.501 1.00 98.31 81 SER A C 1
ATOM 635 O O . SER A 1 81 ? -3.860 -0.519 2.528 1.00 98.31 81 SER A O 1
ATOM 637 N N . TRP A 1 82 ? -2.250 0.615 1.444 1.00 98.12 82 TRP A N 1
ATOM 638 C CA . TRP A 1 82 ? -1.377 0.770 2.601 1.00 98.12 82 TRP A CA 1
ATOM 639 C C . TRP A 1 82 ? -2.021 1.633 3.695 1.00 98.12 82 TRP A C 1
ATOM 641 O O . TRP A 1 82 ? -2.042 1.225 4.860 1.00 98.12 82 TRP A O 1
ATOM 651 N N . ALA A 1 83 ? -2.605 2.778 3.333 1.00 97.69 83 ALA A N 1
ATOM 652 C CA . ALA A 1 83 ? -3.281 3.659 4.283 1.00 97.69 83 ALA A CA 1
ATOM 653 C C . ALA A 1 83 ? -4.465 2.970 4.982 1.00 97.69 83 ALA A C 1
ATOM 655 O O . ALA A 1 83 ? -4.554 2.982 6.212 1.00 97.69 83 ALA A O 1
ATOM 656 N N . HIS A 1 84 ? -5.334 2.308 4.214 1.00 98.31 84 HIS A N 1
ATOM 657 C CA . HIS A 1 84 ? -6.484 1.573 4.743 1.00 98.31 84 HIS A CA 1
ATOM 658 C C . HIS A 1 84 ? -6.072 0.363 5.592 1.00 98.31 84 HIS A C 1
ATOM 660 O O . HIS A 1 84 ? -6.714 0.066 6.600 1.00 98.31 84 HIS A O 1
ATOM 666 N N . TYR A 1 85 ? -4.990 -0.323 5.224 1.00 98.38 85 TYR A N 1
ATOM 667 C CA . TYR A 1 85 ? -4.440 -1.419 6.014 1.00 98.38 85 TYR A CA 1
ATOM 668 C C . TYR A 1 85 ? -3.920 -0.942 7.374 1.00 98.38 85 TYR A C 1
ATOM 670 O O . TYR A 1 85 ? -4.252 -1.550 8.392 1.00 98.38 85 TYR A O 1
ATOM 678 N N . LEU A 1 86 ? -3.157 0.157 7.425 1.00 98.06 86 LEU A N 1
ATOM 679 C CA . LEU A 1 86 ? -2.690 0.724 8.696 1.00 98.06 86 LEU A CA 1
ATOM 680 C C . LEU A 1 86 ? -3.855 1.184 9.576 1.00 98.06 86 LEU A C 1
ATOM 682 O O . LEU A 1 86 ? -3.904 0.815 10.749 1.00 98.06 86 LEU A O 1
ATOM 686 N N . GLN A 1 87 ? -4.843 1.860 8.988 1.00 97.69 87 GLN A N 1
ATOM 687 C CA . GLN A 1 87 ? -6.062 2.243 9.696 1.00 97.69 87 GLN A CA 1
ATOM 688 C C . GLN A 1 87 ? -6.786 1.017 10.284 1.00 97.69 87 GLN A C 1
ATOM 690 O O . GLN A 1 87 ? -7.180 1.021 11.451 1.00 97.69 87 GLN A O 1
ATOM 695 N N . ALA A 1 88 ? -6.926 -0.065 9.512 1.00 98.19 88 ALA A N 1
ATOM 696 C CA . ALA A 1 88 ? -7.544 -1.301 9.989 1.00 98.19 88 ALA A CA 1
ATOM 697 C C . ALA A 1 88 ? -6.740 -1.951 11.131 1.00 98.19 88 ALA A C 1
ATOM 699 O O . ALA A 1 88 ? -7.326 -2.489 12.072 1.00 98.19 88 ALA A O 1
ATOM 700 N N . ARG A 1 89 ? -5.400 -1.883 11.095 1.00 97.50 89 ARG A N 1
ATOM 701 C CA . ARG A 1 89 ? -4.543 -2.352 12.199 1.00 97.50 89 ARG A CA 1
ATOM 702 C C . ARG A 1 89 ? -4.749 -1.537 13.474 1.00 97.50 89 ARG A C 1
ATOM 704 O O . ARG A 1 89 ? -4.825 -2.130 14.549 1.00 97.50 89 ARG A O 1
ATOM 711 N N . GLU A 1 90 ? -4.837 -0.217 13.359 1.00 97.00 90 GLU A N 1
ATOM 712 C CA . GLU A 1 90 ? -5.057 0.702 14.484 1.00 97.00 90 GLU A CA 1
ATOM 713 C C . GLU A 1 90 ? -6.433 0.503 15.128 1.00 97.00 90 GLU A C 1
ATOM 715 O O . GLU A 1 90 ? -6.553 0.503 16.353 1.00 97.00 90 GLU A O 1
ATOM 720 N N . GLN A 1 91 ? -7.460 0.241 14.315 1.00 97.75 91 GLN A N 1
ATOM 721 C CA . GLN A 1 91 ? -8.817 -0.083 14.775 1.00 97.75 91 GLN A CA 1
ATOM 722 C C . GLN A 1 91 ? -8.915 -1.456 15.463 1.00 97.75 91 GLN A C 1
ATOM 724 O O . GLN A 1 91 ? -9.870 -1.724 16.193 1.00 97.75 91 GLN A O 1
ATOM 729 N N . GLY A 1 92 ? -7.917 -2.322 15.274 1.00 97.81 92 GLY A N 1
ATOM 730 C CA . GLY A 1 92 ? -7.752 -3.566 16.013 1.00 97.81 92 GLY A CA 1
ATOM 731 C C . GLY A 1 92 ? -7.997 -4.831 15.192 1.00 97.81 92 GLY A C 1
ATOM 732 O O . GLY A 1 92 ? -8.124 -4.833 13.970 1.00 97.81 92 GLY A O 1
ATOM 733 N N . ARG A 1 93 ? -8.018 -5.974 15.889 1.00 97.50 93 ARG A N 1
ATOM 734 C CA . ARG A 1 93 ? -7.948 -7.303 15.251 1.00 97.50 93 ARG A CA 1
ATOM 735 C C . ARG A 1 93 ? -9.129 -7.613 14.334 1.00 97.50 93 ARG A C 1
ATOM 737 O O . ARG A 1 93 ? -8.945 -8.327 13.354 1.00 97.50 93 ARG A O 1
ATOM 744 N N . GLU A 1 94 ? -10.321 -7.131 14.672 1.00 98.25 94 GLU A N 1
ATOM 745 C CA . GLU A 1 94 ? -11.529 -7.385 13.887 1.00 98.25 94 GLU A CA 1
ATOM 746 C C . GLU A 1 94 ? -11.506 -6.611 12.568 1.00 98.25 94 GLU A C 1
ATOM 748 O O . GLU A 1 94 ? -11.603 -7.236 11.516 1.00 98.25 94 GLU A O 1
ATOM 753 N N . ALA A 1 95 ? -11.232 -5.304 12.610 1.00 98.31 95 ALA A N 1
ATOM 754 C CA . ALA A 1 95 ? -11.084 -4.476 11.413 1.00 98.31 95 ALA A CA 1
ATOM 755 C C . ALA A 1 95 ? -9.975 -5.001 10.484 1.00 98.31 95 ALA A C 1
ATOM 757 O O . ALA A 1 95 ? -10.181 -5.162 9.281 1.00 98.31 95 ALA A O 1
ATOM 758 N N . LEU 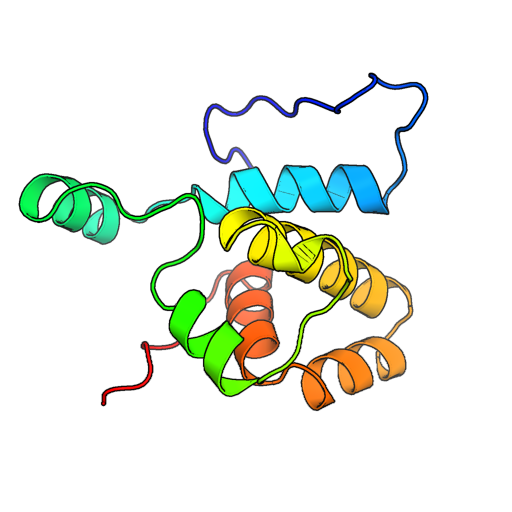A 1 96 ? -8.816 -5.375 11.039 1.00 98.38 96 LEU A N 1
ATOM 759 C CA . LEU A 1 96 ? -7.741 -5.993 10.259 1.00 98.38 96 LEU A CA 1
ATOM 760 C C . LEU A 1 96 ? -8.161 -7.329 9.626 1.00 98.38 96 LEU A C 1
ATOM 762 O O . LEU A 1 96 ? -7.783 -7.637 8.494 1.00 98.38 96 LEU A O 1
ATOM 766 N N . ARG A 1 97 ? -8.939 -8.145 10.346 1.00 98.38 97 ARG A N 1
ATOM 767 C CA . ARG A 1 97 ? -9.479 -9.398 9.809 1.00 98.38 97 ARG A CA 1
ATOM 768 C C . ARG A 1 97 ? -10.451 -9.129 8.662 1.00 98.38 97 ARG A C 1
ATOM 770 O O . ARG A 1 97 ? -10.376 -9.828 7.658 1.00 98.38 97 ARG A O 1
ATOM 777 N N . GLU A 1 98 ? -11.337 -8.146 8.786 1.00 98.44 98 GLU A N 1
ATOM 778 C CA . GLU A 1 98 ? -12.260 -7.761 7.712 1.00 98.44 98 GLU A CA 1
ATOM 779 C C . GLU A 1 98 ? -11.516 -7.260 6.474 1.00 98.44 98 GLU A C 1
ATOM 781 O O . GLU A 1 98 ? -11.823 -7.692 5.362 1.00 98.44 98 GLU A O 1
ATOM 786 N N . PHE A 1 99 ? -10.482 -6.435 6.663 1.00 98.44 99 PHE A N 1
ATOM 787 C CA . PHE A 1 99 ? -9.609 -5.998 5.577 1.00 98.44 99 PHE A CA 1
ATOM 788 C C . PHE A 1 99 ? -8.990 -7.197 4.843 1.00 98.44 99 PHE A C 1
ATOM 790 O O . PHE A 1 99 ? -9.122 -7.314 3.626 1.00 98.44 99 PHE A O 1
ATOM 797 N N . ARG A 1 100 ? -8.384 -8.136 5.582 1.00 98.44 100 ARG A N 1
ATOM 798 C CA . ARG A 1 100 ? -7.770 -9.357 5.024 1.00 98.44 100 ARG A CA 1
ATOM 799 C C . ARG A 1 100 ? -8.770 -10.277 4.325 1.00 98.44 100 ARG A C 1
ATOM 801 O O . ARG A 1 100 ? -8.397 -10.972 3.391 1.00 98.44 100 ARG A O 1
ATOM 808 N N . LEU A 1 101 ? -10.025 -10.310 4.771 1.00 98.12 101 LEU A N 1
ATOM 809 C CA . LEU A 1 101 ? -11.075 -11.094 4.116 1.00 98.12 101 LEU A CA 1
ATOM 810 C C . LEU A 1 101 ? -11.540 -10.454 2.807 1.00 98.12 101 LEU A C 1
ATOM 812 O O . LEU A 1 101 ? -11.895 -11.169 1.874 1.00 98.12 101 LEU A O 1
ATOM 816 N N . ARG A 1 102 ? -11.563 -9.121 2.747 1.00 98.00 102 ARG A N 1
ATOM 817 C CA . ARG A 1 102 ? -12.035 -8.372 1.580 1.00 98.00 102 ARG A CA 1
ATOM 818 C C . ARG A 1 102 ? -10.968 -8.199 0.498 1.00 98.00 102 ARG A C 1
ATOM 820 O O . ARG A 1 102 ? -11.328 -8.144 -0.675 1.00 98.00 102 ARG A O 1
ATOM 827 N N . TYR A 1 103 ? -9.703 -8.115 0.905 1.00 97.94 103 TYR A N 1
ATOM 828 C CA . TYR A 1 103 ? -8.543 -7.888 0.039 1.00 97.94 103 TYR A CA 1
ATOM 829 C C . TYR A 1 103 ? -7.429 -8.914 0.324 1.00 97.94 103 TYR A C 1
ATOM 831 O O . TYR A 1 103 ? -6.330 -8.529 0.729 1.00 97.94 103 TYR A O 1
ATOM 839 N N . PRO A 1 104 ? -7.699 -10.228 0.234 1.00 97.75 104 PRO A N 1
ATOM 840 C CA . PRO A 1 104 ? -6.766 -11.259 0.687 1.00 97.75 104 PRO A CA 1
ATOM 841 C C . PRO A 1 104 ? -5.411 -11.226 -0.027 1.00 97.75 104 PRO A C 1
ATOM 843 O O . PRO A 1 104 ? -4.380 -11.446 0.614 1.00 97.75 104 PRO A O 1
ATOM 846 N N . HIS A 1 105 ? -5.381 -10.932 -1.328 1.00 97.31 105 HIS A N 1
ATOM 847 C CA . HIS A 1 105 ? -4.142 -10.916 -2.098 1.00 97.31 105 HIS A CA 1
ATOM 848 C C . HIS A 1 105 ? -3.328 -9.656 -1.820 1.00 97.31 105 HIS A C 1
ATOM 850 O O . HIS A 1 105 ? -2.131 -9.760 -1.542 1.00 97.31 105 HIS A O 1
ATOM 856 N N . ARG A 1 106 ? -3.962 -8.476 -1.798 1.00 97.75 106 ARG A N 1
ATOM 857 C CA . ARG A 1 106 ? -3.285 -7.243 -1.372 1.00 97.75 106 ARG A CA 1
ATOM 858 C C . ARG A 1 106 ? -2.795 -7.342 0.068 1.00 97.75 106 ARG A C 1
ATOM 860 O O . ARG A 1 106 ? -1.651 -6.991 0.349 1.00 97.75 106 ARG A O 1
ATOM 867 N N . ALA A 1 107 ? -3.613 -7.867 0.978 1.00 98.00 107 ALA A N 1
ATOM 868 C CA . ALA A 1 107 ? -3.245 -7.990 2.383 1.00 98.00 107 ALA A CA 1
ATOM 869 C C . ALA A 1 107 ? -2.015 -8.882 2.592 1.00 98.00 107 ALA A C 1
ATOM 871 O O . ALA A 1 107 ? -1.184 -8.541 3.424 1.00 98.00 107 ALA A O 1
ATOM 872 N N . ALA A 1 108 ? -1.833 -9.947 1.803 1.00 97.31 108 ALA A N 1
ATOM 873 C CA . ALA A 1 108 ? -0.624 -10.770 1.871 1.00 97.31 108 ALA A CA 1
ATOM 874 C C . ALA A 1 108 ? 0.657 -9.970 1.562 1.00 97.31 108 ALA A C 1
ATOM 876 O O . ALA A 1 108 ? 1.671 -10.132 2.241 1.00 97.31 108 ALA A O 1
ATOM 877 N N . TYR A 1 109 ? 0.611 -9.070 0.574 1.00 95.94 109 TYR A N 1
ATOM 878 C CA . TYR A 1 109 ? 1.721 -8.159 0.277 1.00 95.94 109 TYR A CA 1
ATOM 879 C C . TYR A 1 109 ? 1.931 -7.140 1.402 1.00 95.94 109 TYR A C 1
ATOM 881 O O . TYR A 1 109 ? 3.063 -6.921 1.827 1.00 95.94 109 TYR A O 1
ATOM 889 N N . LEU A 1 110 ? 0.856 -6.527 1.901 1.00 97.38 110 LEU A N 1
ATOM 890 C CA . LEU A 1 110 ? 0.929 -5.508 2.954 1.00 97.38 110 LEU A CA 1
ATOM 891 C C . LEU A 1 110 ? 1.432 -6.092 4.284 1.00 97.38 110 LEU A C 1
ATOM 893 O O . LEU A 1 110 ? 2.248 -5.460 4.955 1.00 97.38 110 LEU A O 1
ATOM 897 N N . ASP A 1 111 ? 1.006 -7.308 4.632 1.00 97.50 111 ASP A N 1
ATOM 898 C CA . ASP A 1 111 ? 1.506 -8.076 5.774 1.00 97.50 111 ASP A CA 1
ATOM 899 C C . ASP A 1 111 ? 3.008 -8.340 5.621 1.00 97.50 111 ASP A C 1
ATOM 901 O O . ASP A 1 111 ? 3.782 -7.989 6.513 1.00 97.50 111 ASP A O 1
ATOM 905 N N . ALA A 1 112 ? 3.441 -8.855 4.463 1.00 95.19 112 ALA A N 1
ATOM 906 C CA . ALA A 1 112 ? 4.852 -9.124 4.204 1.00 95.19 112 ALA A CA 1
ATOM 907 C C . ALA A 1 112 ? 5.714 -7.856 4.313 1.00 95.19 112 ALA A C 1
ATOM 909 O O . ALA A 1 112 ? 6.755 -7.860 4.966 1.00 95.19 112 ALA A O 1
ATOM 910 N N . ILE A 1 113 ? 5.262 -6.741 3.736 1.00 94.12 113 ILE A N 1
ATOM 911 C CA . ILE A 1 113 ? 5.966 -5.454 3.810 1.00 94.12 113 ILE A CA 1
ATOM 912 C C . ILE A 1 113 ? 6.050 -4.957 5.253 1.00 94.12 113 ILE A C 1
ATOM 914 O O . ILE A 1 113 ? 7.123 -4.552 5.705 1.00 94.12 113 ILE A O 1
ATOM 918 N N . TYR A 1 114 ? 4.931 -4.978 5.980 1.00 94.88 114 TYR A N 1
ATOM 919 C CA . TYR A 1 114 ? 4.859 -4.484 7.353 1.00 94.88 114 TYR A CA 1
ATOM 920 C C . TYR A 1 114 ? 5.734 -5.308 8.305 1.00 94.88 114 TYR A C 1
ATOM 922 O O . TYR A 1 114 ? 6.401 -4.757 9.179 1.00 94.88 114 TYR A O 1
ATOM 930 N N . GLU A 1 115 ? 5.755 -6.627 8.121 1.00 94.81 115 GLU A N 1
ATOM 931 C CA . GLU A 1 115 ? 6.527 -7.570 8.936 1.00 94.81 115 GLU A CA 1
ATOM 932 C C . GLU A 1 115 ? 7.968 -7.756 8.435 1.00 94.81 115 GLU A C 1
ATOM 934 O O . GLU A 1 115 ? 8.733 -8.518 9.029 1.00 94.81 115 GLU A O 1
ATOM 939 N N . ASN A 1 116 ? 8.359 -7.039 7.373 1.00 89.00 116 ASN A N 1
ATOM 940 C CA . ASN A 1 116 ? 9.668 -7.133 6.725 1.00 89.00 116 ASN A CA 1
ATOM 941 C C . ASN A 1 116 ? 10.024 -8.577 6.306 1.00 89.00 116 ASN A C 1
ATOM 943 O O . ASN A 1 116 ? 11.134 -9.065 6.532 1.00 89.00 116 ASN A O 1
ATOM 947 N N . GLN A 1 117 ? 9.054 -9.260 5.707 1.00 90.88 117 GLN A N 1
ATOM 948 C CA . GLN A 1 117 ? 9.155 -10.601 5.140 1.00 90.88 117 GLN A CA 1
ATOM 949 C C . GLN A 1 117 ? 9.279 -10.541 3.607 1.00 90.88 117 GLN A C 1
ATOM 951 O O . GLN A 1 117 ? 8.969 -9.515 2.994 1.00 90.88 117 GLN A O 1
ATOM 956 N N . PRO A 1 118 ? 9.730 -11.630 2.956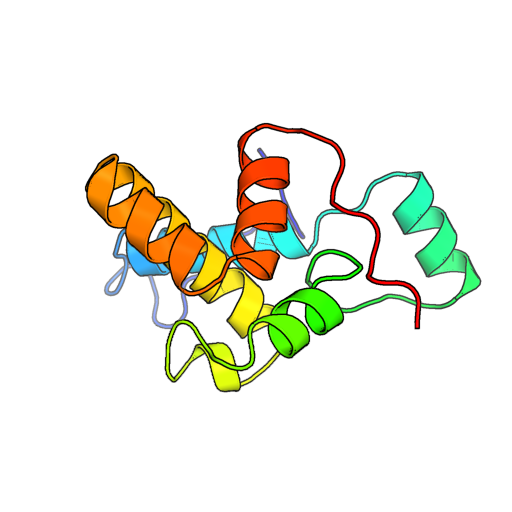 1.00 88.31 118 PRO A N 1
ATOM 957 C CA . PRO A 1 118 ? 9.700 -11.731 1.501 1.00 88.31 118 PRO A CA 1
ATOM 958 C C . PRO A 1 118 ? 8.285 -11.521 0.946 1.00 88.31 118 PRO A C 1
ATOM 960 O O . PRO A 1 118 ? 7.321 -12.057 1.492 1.00 88.31 118 PRO A O 1
ATOM 963 N N . LEU A 1 119 ? 8.173 -10.765 -0.151 1.00 88.25 119 LEU A N 1
ATOM 964 C CA . LEU A 1 119 ? 6.898 -10.573 -0.842 1.00 88.25 119 LEU A CA 1
ATOM 965 C C . LEU A 1 119 ? 6.375 -11.904 -1.403 1.00 88.25 119 LEU A C 1
ATOM 967 O O . LEU A 1 119 ? 7.182 -12.762 -1.776 1.00 88.25 119 LEU A O 1
ATOM 971 N N . PRO A 1 120 ? 5.046 -12.071 -1.519 1.00 88.69 120 PRO A N 1
ATOM 972 C CA . PRO A 1 120 ? 4.472 -13.206 -2.224 1.00 88.69 120 PRO A CA 1
ATOM 973 C C . PRO A 1 120 ? 4.994 -13.293 -3.663 1.00 88.69 120 PRO A C 1
ATOM 975 O O . PRO A 1 120 ? 5.203 -12.279 -4.334 1.00 88.69 120 PRO A O 1
ATOM 978 N N . GLU A 1 121 ? 5.182 -14.517 -4.151 1.00 79.56 121 GLU A N 1
ATOM 979 C CA . GLU A 1 121 ? 5.453 -14.736 -5.568 1.00 79.56 121 GLU A CA 1
ATOM 980 C C . GLU A 1 121 ? 4.226 -14.306 -6.388 1.00 79.56 121 GLU A C 1
ATOM 982 O O . GLU A 1 121 ? 3.100 -14.665 -6.020 1.00 79.56 121 GLU A O 1
ATOM 987 N N . PRO A 1 122 ? 4.413 -13.584 -7.508 1.00 69.81 122 PRO A N 1
ATOM 988 C CA . PRO A 1 122 ? 3.304 -13.261 -8.387 1.00 69.81 122 PRO A CA 1
ATOM 989 C C . PRO A 1 122 ? 2.634 -14.554 -8.855 1.00 69.81 122 PRO A C 1
ATOM 991 O O . PRO A 1 122 ? 3.311 -15.539 -9.176 1.00 69.81 122 PRO A O 1
ATOM 994 N N . ALA A 1 123 ? 1.301 -14.558 -8.896 1.00 55.72 123 ALA A N 1
ATOM 995 C CA . ALA A 1 123 ? 0.547 -15.705 -9.377 1.00 55.72 123 ALA A CA 1
ATOM 996 C C . ALA A 1 123 ? 1.032 -16.079 -10.789 1.00 55.72 123 ALA A C 1
ATOM 998 O O . ALA A 1 123 ? 0.944 -15.282 -11.725 1.00 55.72 123 ALA A O 1
ATOM 999 N N . ARG A 1 124 ? 1.590 -17.287 -10.942 1.00 52.97 124 ARG A N 1
ATOM 1000 C CA . ARG A 1 124 ? 1.993 -17.798 -12.256 1.00 52.97 124 ARG A CA 1
ATOM 1001 C C . ARG A 1 124 ? 0.723 -18.074 -13.060 1.00 52.97 124 ARG A C 1
ATOM 1003 O O . ARG A 1 124 ? -0.139 -18.809 -12.583 1.00 52.97 124 ARG A O 1
ATOM 1010 N N . LYS A 1 125 ? 0.620 -17.453 -14.236 1.00 44.53 125 LYS A N 1
ATOM 1011 C CA . LYS A 1 125 ? -0.416 -17.754 -15.232 1.00 44.53 125 LYS A CA 1
ATOM 1012 C C . LYS A 1 125 ? -0.246 -19.162 -15.790 1.00 44.53 125 LYS A C 1
ATOM 1014 O O . LYS A 1 125 ? 0.923 -19.588 -15.938 1.00 44.53 125 LYS A O 1
#

Radius of gyration: 14.42 Å; chains: 1; bounding box: 32×40×35 Å